Protein AF-A0AAE3AUC3-F1 (afdb_monomer)

Radius of gyration: 30.13 Å; Cα contacts (8 Å, |Δi|>4): 179; chains: 1; bounding box: 60×24×80 Å

Solvent-accessible surface area (backbone atoms only — not comparable to full-atom values): 9272 Å² total; per-residue (Å²): 114,66,72,62,54,52,50,55,54,51,52,56,56,68,71,42,58,72,69,59,41,50,52,51,46,46,51,52,28,49,52,53,26,50,54,51,38,54,54,52,43,53,52,50,49,52,50,49,51,52,52,50,50,57,39,58,75,57,42,48,75,45,80,39,54,76,81,29,50,72,49,77,51,80,55,98,59,35,36,40,39,40,34,24,40,73,86,69,46,83,76,46,74,52,72,43,42,59,86,53,22,42,80,76,44,80,51,83,49,94,98,45,81,20,37,40,35,36,30,54,51,72,50,75,65,58,46,50,49,49,51,52,48,54,52,45,53,68,46,42,54,63,52,43,48,50,51,28,51,53,50,36,50,53,54,52,53,54,58,57,64,77,53,78,81,84,121

Mean predicted aligned error: 11.22 Å

Organism: NCBI:txid2981770

Secondary structure (DSSP, 8-state):
-HHHHHHHHHHHHHSS-HHHHHHHHHHHHHHHHHHHHHHHHHHHHHHHHHHHHHHHTT-EEEEEPTT-EEEEEE-SSEEEEEEE-TTS-EEEEEEEETTTEEEEEEE--TTS-EEEEEEEPPPHHHHHHHHHHHHHHHHHHHHHHHHHHHHHHHHHHHHHHT-TT--

Foldseek 3Di:
DVVVVVVVVVVVLVPDDLVVNLVVLLVVLQVVLVVVLVVLLVVLVVVLVVLVVVQVVVKDKAKAPQCKDKDWDDDPFKIWIFTADNVRDTDDIDMQGNVFKDFPDQDDDHPDTTMTIITTDDDPVRVVSSVVSVVVSVVSNVVSSVVSVVVSVVVSVVVVVVCPPPD

Nearest PDB structures (foldseek):
  6j9f-assembly1_J  TM=6.320E-01  e=5.589E-01  Xipdecavirus Xp10
  5xy3-assembly1_H  TM=3.516E-01  e=2.232E-01  Trichomonas vaginalis
  7l7i-assembly1_E  TM=4.337E-01  e=1.150E+00  Homo sapiens
  4tsz-assembly1_C  TM=2.568E-01  e=1.077E+00  Pseudomonas aeruginosa

pLDDT: mean 81.32, std 14.13, range [41.72, 96.0]

Structure (mmCIF, N/CA/C/O backbone):
data_AF-A0AAE3AUC3-F1
#
_entry.id   AF-A0AAE3AUC3-F1
#
loop_
_atom_site.group_PDB
_atom_site.id
_atom_site.type_symbol
_atom_site.label_atom_id
_atom_site.label_alt_id
_atom_site.label_comp_id
_atom_site.label_asym_id
_atom_site.label_entity_id
_atom_site.label_seq_id
_atom_site.pdbx_PDB_ins_code
_atom_site.Cartn_x
_atom_site.Cartn_y
_atom_site.Cartn_z
_atom_site.occupancy
_atom_site.B_iso_or_equiv
_atom_site.auth_seq_id
_atom_site.auth_comp_id
_atom_site.auth_asym_id
_atom_site.auth_atom_id
_atom_site.pdbx_PDB_model_num
ATOM 1 N N . MET A 1 1 ? 2.594 -13.308 -47.583 1.00 48.94 1 MET A N 1
ATOM 2 C CA . MET A 1 1 ? 2.542 -11.834 -47.760 1.00 48.94 1 MET A CA 1
ATOM 3 C C . MET A 1 1 ? 3.297 -11.061 -46.661 1.00 48.94 1 MET A C 1
ATOM 5 O O . MET A 1 1 ? 3.919 -10.054 -46.978 1.00 48.94 1 MET A O 1
ATOM 9 N N . GLU A 1 2 ? 3.350 -11.538 -45.407 1.00 52.38 2 GLU A N 1
ATOM 10 C CA . GLU A 1 2 ? 4.115 -10.899 -44.308 1.00 52.38 2 GLU A CA 1
ATOM 11 C C . GLU A 1 2 ? 5.634 -10.794 -44.532 1.00 52.38 2 GLU A C 1
ATOM 13 O O . GLU A 1 2 ? 6.213 -9.737 -44.279 1.00 52.38 2 GLU A O 1
ATOM 18 N N . LYS A 1 3 ? 6.291 -11.841 -45.060 1.00 47.44 3 LYS A N 1
ATOM 19 C CA . LYS A 1 3 ? 7.745 -11.818 -45.342 1.00 47.44 3 LYS A CA 1
ATOM 20 C C . LYS A 1 3 ? 8.148 -10.688 -46.305 1.00 47.44 3 LYS A C 1
ATOM 22 O O . LYS A 1 3 ? 9.167 -10.035 -46.093 1.00 47.44 3 LYS A O 1
ATOM 27 N N . LEU A 1 4 ? 7.314 -10.401 -47.308 1.00 52.44 4 LEU A N 1
ATOM 28 C CA . LEU A 1 4 ? 7.523 -9.312 -48.275 1.00 52.44 4 LEU A CA 1
ATOM 29 C C . LEU A 1 4 ? 7.300 -7.920 -47.657 1.00 52.44 4 LEU A C 1
ATOM 31 O O . LEU A 1 4 ? 8.013 -6.978 -47.997 1.00 52.44 4 LEU A O 1
ATOM 35 N N . LYS A 1 5 ? 6.352 -7.779 -46.718 1.00 51.50 5 LYS A N 1
ATOM 36 C CA . LYS A 1 5 ? 6.091 -6.512 -46.008 1.00 51.50 5 LYS A CA 1
ATOM 37 C C . LYS A 1 5 ? 7.209 -6.185 -45.008 1.00 51.50 5 LYS A C 1
ATOM 39 O O . LYS A 1 5 ? 7.649 -5.040 -44.947 1.00 51.50 5 LYS A O 1
ATOM 44 N N . ARG A 1 6 ? 7.727 -7.203 -44.305 1.00 50.38 6 ARG A N 1
ATOM 45 C CA . ARG A 1 6 ? 8.889 -7.099 -43.402 1.00 50.38 6 ARG A CA 1
ATOM 46 C C . ARG A 1 6 ? 10.151 -6.669 -44.156 1.00 50.38 6 ARG A C 1
ATOM 48 O O . ARG A 1 6 ? 10.842 -5.766 -43.701 1.00 50.38 6 ARG A O 1
ATOM 55 N N . SER A 1 7 ? 10.390 -7.247 -45.336 1.00 55.59 7 SER A N 1
ATOM 56 C CA . SER A 1 7 ? 11.494 -6.884 -46.240 1.00 55.59 7 SER A CA 1
ATOM 57 C C . SER A 1 7 ? 11.435 -5.416 -46.693 1.00 55.59 7 SER A C 1
ATOM 59 O O . SER A 1 7 ? 12.438 -4.711 -46.617 1.00 55.59 7 SER A O 1
ATOM 61 N N . ARG A 1 8 ? 10.258 -4.914 -47.091 1.00 55.47 8 ARG A N 1
ATOM 62 C CA . ARG A 1 8 ? 10.095 -3.519 -47.540 1.00 55.47 8 ARG A CA 1
ATOM 63 C C . ARG A 1 8 ? 10.310 -2.494 -46.419 1.00 55.47 8 ARG A C 1
ATOM 65 O O . ARG A 1 8 ? 10.911 -1.451 -46.660 1.00 55.47 8 ARG A O 1
ATOM 72 N N . LEU A 1 9 ? 9.847 -2.793 -45.202 1.00 58.62 9 LEU A N 1
ATOM 73 C CA . LEU A 1 9 ? 10.024 -1.942 -44.015 1.00 58.62 9 LEU A CA 1
ATOM 74 C C . LEU A 1 9 ? 11.488 -1.902 -43.551 1.00 58.62 9 LEU A C 1
ATOM 76 O O . LEU A 1 9 ? 12.013 -0.825 -43.277 1.00 58.62 9 LEU A O 1
ATOM 80 N N . PHE A 1 10 ? 12.165 -3.055 -43.539 1.00 57.31 10 PHE A N 1
ATOM 81 C CA . PHE A 1 10 ? 13.597 -3.142 -43.238 1.00 57.31 10 PHE A CA 1
ATOM 82 C C . PHE A 1 10 ? 14.450 -2.397 -44.268 1.00 57.31 10 PHE A C 1
ATOM 84 O O . PHE A 1 10 ? 15.336 -1.644 -43.874 1.00 57.31 10 PHE A O 1
ATOM 91 N N . ASN A 1 11 ? 14.143 -2.532 -45.563 1.00 57.75 11 ASN A N 1
ATOM 92 C CA . ASN A 1 11 ? 14.858 -1.813 -46.621 1.00 57.75 11 ASN A CA 1
ATOM 93 C C . ASN A 1 11 ? 14.695 -0.289 -46.498 1.00 57.75 11 ASN A C 1
ATOM 95 O O . ASN A 1 11 ? 15.664 0.437 -46.695 1.00 57.75 11 ASN A O 1
ATOM 99 N N . ARG A 1 12 ? 13.513 0.201 -46.092 1.00 57.50 12 ARG A N 1
ATOM 100 C CA . ARG A 1 12 ? 13.266 1.637 -45.854 1.00 57.50 12 ARG A CA 1
ATOM 101 C C . ARG A 1 12 ? 14.000 2.182 -44.625 1.00 57.50 12 ARG A C 1
ATOM 103 O O . ARG A 1 12 ? 14.461 3.315 -44.654 1.00 57.50 12 ARG A O 1
ATOM 110 N N . LEU A 1 13 ? 14.122 1.386 -43.560 1.00 57.47 13 LEU A N 1
ATOM 111 C CA . LEU A 1 13 ? 14.904 1.742 -42.367 1.00 57.47 13 LEU A CA 1
ATOM 112 C C . LEU A 1 13 ? 16.415 1.741 -42.640 1.00 57.47 13 LEU A C 1
ATOM 114 O O . LEU A 1 13 ? 17.151 2.466 -41.978 1.00 57.47 13 LEU A O 1
ATOM 118 N N . ASN A 1 14 ? 16.877 0.928 -43.593 1.00 55.19 14 ASN A N 1
ATOM 119 C CA . ASN A 1 14 ? 18.283 0.869 -44.000 1.00 55.19 14 ASN A CA 1
ATOM 120 C C . ASN A 1 14 ? 18.684 2.003 -44.955 1.00 55.19 14 ASN A C 1
ATOM 122 O O . ASN A 1 14 ? 19.855 2.348 -45.012 1.00 55.19 14 ASN A O 1
ATOM 126 N N . SER A 1 15 ? 17.730 2.592 -45.684 1.00 55.91 15 SER A N 1
ATOM 127 C CA . SER A 1 15 ? 17.974 3.726 -46.586 1.00 55.91 15 SER A CA 1
ATOM 128 C C . SER A 1 15 ? 17.893 5.097 -45.900 1.00 55.91 15 SER A C 1
ATOM 130 O O . SER A 1 15 ? 18.028 6.122 -46.562 1.00 55.91 15 SER A O 1
ATOM 132 N N . MET A 1 16 ? 17.601 5.149 -44.595 1.00 62.12 16 MET A N 1
ATOM 133 C CA . MET A 1 16 ? 17.554 6.404 -43.840 1.00 62.12 16 MET A CA 1
ATOM 134 C C . MET A 1 16 ? 18.954 6.829 -43.399 1.00 62.12 16 MET A C 1
ATOM 136 O O . MET A 1 16 ? 19.777 5.999 -43.024 1.00 62.12 16 MET A O 1
ATOM 140 N N . SER A 1 17 ? 19.194 8.145 -43.368 1.00 68.44 17 SER A N 1
ATOM 141 C CA . SER A 1 17 ? 20.403 8.708 -42.762 1.00 68.44 17 SER A CA 1
ATOM 142 C C . SER A 1 17 ? 20.597 8.160 -41.343 1.00 68.44 17 SER A C 1
ATOM 144 O O . SER A 1 17 ? 19.634 8.040 -40.578 1.00 68.44 17 SER A O 1
ATOM 146 N N . ILE A 1 18 ? 21.852 7.884 -40.983 1.00 72.06 18 ILE A N 1
ATOM 147 C CA . ILE A 1 18 ? 22.298 7.385 -39.671 1.00 72.06 18 ILE A CA 1
ATOM 148 C C . ILE A 1 18 ? 21.599 8.117 -38.512 1.00 72.06 18 ILE A C 1
ATOM 150 O O . ILE A 1 18 ? 21.161 7.479 -37.554 1.00 72.06 18 ILE A O 1
ATOM 154 N N . ARG A 1 19 ? 21.412 9.441 -38.633 1.00 73.75 19 ARG A N 1
ATOM 155 C CA . ARG A 1 19 ? 20.738 10.277 -37.626 1.00 73.75 19 ARG A CA 1
ATOM 156 C C . ARG A 1 19 ? 19.262 9.918 -37.441 1.00 73.75 19 ARG A C 1
ATOM 158 O O . ARG A 1 19 ? 18.812 9.760 -36.313 1.00 73.75 19 ARG A O 1
ATOM 165 N N . MET A 1 20 ? 18.512 9.748 -38.529 1.00 78.12 20 MET A N 1
ATOM 166 C CA . MET A 1 20 ? 17.088 9.401 -38.447 1.00 78.12 20 MET A CA 1
ATOM 167 C C . MET A 1 20 ? 16.869 7.957 -37.999 1.00 78.12 20 MET A C 1
ATOM 169 O O . MET A 1 20 ? 15.926 7.683 -37.262 1.00 78.12 20 MET A O 1
ATOM 173 N N . SER A 1 21 ? 17.759 7.043 -38.396 1.00 76.88 21 SER A N 1
ATOM 174 C CA . SER A 1 21 ? 17.747 5.667 -37.895 1.00 76.88 21 SER A CA 1
ATOM 175 C C . SER A 1 21 ? 17.935 5.657 -36.374 1.00 76.88 21 SER A C 1
ATOM 177 O O . SER A 1 21 ? 17.105 5.093 -35.665 1.00 76.88 21 SER A O 1
ATOM 179 N N . PHE A 1 22 ? 18.940 6.371 -35.852 1.00 81.50 22 PHE A N 1
ATOM 180 C CA . PHE A 1 22 ? 19.175 6.478 -34.408 1.00 81.50 22 PHE A CA 1
ATOM 181 C C . PHE A 1 22 ? 17.960 7.023 -33.645 1.00 81.50 22 PHE A C 1
ATOM 183 O O 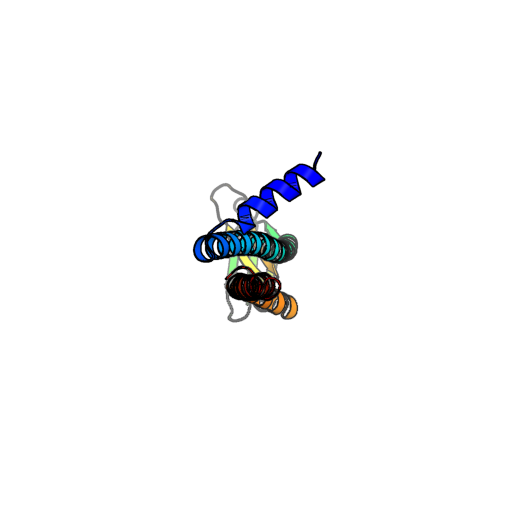. PHE A 1 22 ? 17.542 6.420 -32.659 1.00 81.50 22 PHE A O 1
ATOM 190 N N . VAL A 1 23 ? 17.355 8.114 -34.130 1.00 84.56 23 VAL A N 1
ATOM 191 C CA . VAL A 1 23 ? 16.156 8.710 -33.515 1.00 84.56 23 VAL A CA 1
ATOM 192 C C . VAL A 1 23 ? 15.003 7.708 -33.460 1.00 84.56 23 VAL A C 1
ATOM 194 O O . VAL A 1 23 ? 14.351 7.581 -32.427 1.00 84.56 23 VAL A O 1
ATOM 197 N N . LEU A 1 24 ? 14.772 6.943 -34.531 1.00 84.00 24 LEU A N 1
ATOM 198 C CA . LEU A 1 24 ? 13.731 5.916 -34.537 1.00 84.00 24 LEU A CA 1
ATOM 199 C C . LEU A 1 24 ? 14.026 4.789 -33.540 1.00 84.00 24 LEU A C 1
ATOM 201 O O . LEU A 1 24 ? 13.134 4.418 -32.780 1.00 84.00 24 LEU A O 1
ATOM 205 N N . TYR A 1 25 ? 15.258 4.271 -33.495 1.00 83.56 25 TYR A N 1
ATOM 206 C CA . TYR A 1 25 ? 15.645 3.249 -32.511 1.00 83.56 25 TYR A CA 1
ATOM 207 C C . TYR A 1 25 ? 15.465 3.750 -31.073 1.00 83.56 25 TYR A C 1
ATOM 209 O O . TYR A 1 25 ? 14.915 3.022 -30.247 1.00 83.56 25 TYR A O 1
ATOM 217 N N . ALA A 1 26 ? 15.847 4.998 -30.794 1.00 87.62 26 ALA A N 1
ATOM 218 C CA . ALA A 1 26 ? 15.678 5.615 -29.483 1.00 87.62 26 ALA A CA 1
ATOM 219 C C . ALA A 1 26 ? 14.198 5.746 -29.097 1.00 87.62 26 ALA A C 1
ATOM 221 O O . ALA A 1 26 ? 13.825 5.363 -27.991 1.00 87.62 26 ALA A O 1
ATOM 222 N N . LEU A 1 27 ? 13.340 6.208 -30.015 1.00 89.94 27 LEU A N 1
ATOM 223 C CA . LEU A 1 27 ? 11.897 6.328 -29.776 1.00 89.94 27 LEU A CA 1
ATOM 224 C C . LEU A 1 27 ? 11.236 4.966 -29.532 1.00 89.94 27 LEU A C 1
ATOM 226 O O . LEU A 1 27 ? 10.446 4.828 -28.599 1.00 89.94 27 LEU A O 1
ATOM 230 N N . PHE A 1 28 ? 11.578 3.944 -30.323 1.00 88.44 28 PHE A N 1
ATOM 231 C CA . PHE A 1 28 ? 11.058 2.590 -30.115 1.00 88.44 28 PHE A CA 1
ATOM 232 C C . PHE A 1 28 ? 11.532 1.992 -28.789 1.00 88.44 28 PHE A C 1
ATOM 234 O O . PHE A 1 28 ? 10.730 1.404 -28.065 1.00 88.44 28 PHE A O 1
ATOM 241 N N . SER A 1 29 ? 12.809 2.165 -28.446 1.00 90.06 29 SER A N 1
ATOM 242 C CA . SER A 1 29 ? 13.355 1.682 -27.178 1.00 90.06 29 SER A CA 1
ATOM 243 C C . SER A 1 29 ? 12.701 2.379 -25.987 1.00 90.06 29 SER A C 1
ATOM 245 O O . SER A 1 29 ? 12.315 1.725 -25.017 1.00 90.06 29 SER A O 1
ATOM 247 N N . LEU A 1 30 ? 12.512 3.698 -26.073 1.00 92.19 30 LEU A N 1
ATOM 248 C CA . LEU A 1 30 ? 11.820 4.479 -25.054 1.00 92.19 30 LEU A CA 1
ATOM 249 C C . LEU A 1 30 ? 10.385 3.979 -24.858 1.00 92.19 30 LEU A C 1
ATOM 251 O O . LEU A 1 30 ? 9.979 3.728 -23.728 1.00 92.19 30 LEU A O 1
ATOM 255 N N . LEU A 1 31 ? 9.645 3.770 -25.949 1.00 94.19 31 LEU A N 1
ATOM 256 C CA . LEU A 1 31 ? 8.267 3.284 -25.903 1.00 94.19 31 LEU A CA 1
ATOM 257 C C . LEU A 1 31 ? 8.176 1.897 -25.250 1.00 94.19 31 LEU A C 1
ATOM 259 O O . LEU A 1 31 ? 7.336 1.683 -24.380 1.00 94.19 31 LEU A O 1
ATOM 263 N N . ILE A 1 32 ? 9.078 0.978 -25.605 1.00 92.75 32 ILE A N 1
ATOM 264 C CA . ILE A 1 32 ? 9.162 -0.346 -24.970 1.00 92.75 32 ILE A CA 1
ATOM 265 C C . ILE A 1 32 ? 9.499 -0.213 -23.479 1.00 92.75 32 ILE A C 1
ATOM 267 O O . ILE A 1 32 ? 8.863 -0.858 -22.648 1.00 92.75 32 ILE A O 1
ATOM 271 N N . GLY A 1 33 ? 10.459 0.648 -23.128 1.00 92.88 33 GLY A N 1
ATOM 272 C CA . GLY A 1 33 ? 10.844 0.911 -21.741 1.00 92.88 33 GLY A CA 1
ATOM 273 C C . GLY A 1 33 ? 9.674 1.425 -20.902 1.00 92.88 33 GLY A C 1
ATOM 274 O O . GLY A 1 33 ? 9.430 0.906 -19.819 1.00 92.88 33 GLY A O 1
ATOM 275 N N . ILE A 1 34 ? 8.894 2.372 -21.432 1.00 94.94 34 ILE A N 1
ATOM 276 C CA . ILE A 1 34 ? 7.696 2.906 -20.769 1.00 94.94 34 ILE A CA 1
ATOM 277 C C . ILE A 1 34 ? 6.649 1.808 -20.551 1.00 94.94 34 ILE A C 1
ATOM 279 O O . ILE A 1 34 ? 6.105 1.703 -19.454 1.00 94.94 34 ILE A O 1
ATOM 283 N N . ILE A 1 35 ? 6.390 0.962 -21.553 1.00 95.69 35 ILE A N 1
ATOM 284 C CA . ILE A 1 35 ? 5.441 -0.157 -21.418 1.00 95.69 35 ILE A CA 1
ATOM 285 C C . ILE A 1 35 ? 5.881 -1.109 -20.296 1.00 95.69 35 ILE A C 1
ATOM 287 O O . ILE A 1 35 ? 5.060 -1.509 -19.470 1.00 95.69 35 ILE A O 1
ATOM 291 N N . ILE A 1 36 ? 7.176 -1.438 -20.232 1.00 94.56 36 ILE A N 1
ATOM 292 C CA . ILE A 1 36 ? 7.736 -2.289 -19.175 1.00 94.56 36 ILE A CA 1
ATOM 293 C C . ILE A 1 36 ? 7.598 -1.614 -17.804 1.00 94.56 36 ILE A C 1
ATOM 295 O O . ILE A 1 36 ? 7.161 -2.266 -16.857 1.00 94.56 36 ILE A O 1
ATOM 299 N N . CYS A 1 37 ? 7.905 -0.316 -17.693 1.00 95.56 37 CYS A N 1
ATOM 300 C CA . CYS A 1 37 ? 7.722 0.443 -16.452 1.00 95.56 37 CYS A CA 1
ATOM 301 C C . CYS A 1 37 ? 6.277 0.369 -15.957 1.00 95.56 37 CYS A C 1
ATOM 303 O O . CYS A 1 37 ? 6.051 0.015 -14.804 1.00 95.56 37 CYS A O 1
ATOM 305 N N . ILE A 1 38 ? 5.302 0.661 -16.827 1.00 95.50 38 ILE A N 1
ATOM 306 C CA . ILE A 1 38 ? 3.876 0.633 -16.473 1.00 95.50 38 ILE A CA 1
ATOM 307 C C . ILE A 1 38 ? 3.486 -0.751 -15.958 1.00 95.50 38 ILE A C 1
ATOM 309 O O . ILE A 1 38 ? 2.810 -0.857 -14.934 1.00 95.50 38 ILE A O 1
ATOM 313 N N . PHE A 1 39 ? 3.927 -1.813 -16.635 1.00 96.00 39 PHE A N 1
ATOM 314 C CA . PHE A 1 39 ? 3.625 -3.179 -16.223 1.00 96.00 39 PHE A CA 1
ATOM 315 C C . PHE A 1 39 ? 4.203 -3.512 -14.839 1.00 96.00 39 PHE A C 1
ATOM 317 O O . PHE A 1 39 ? 3.480 -4.029 -13.985 1.00 96.00 39 PHE A O 1
ATOM 324 N N . LEU A 1 40 ? 5.478 -3.18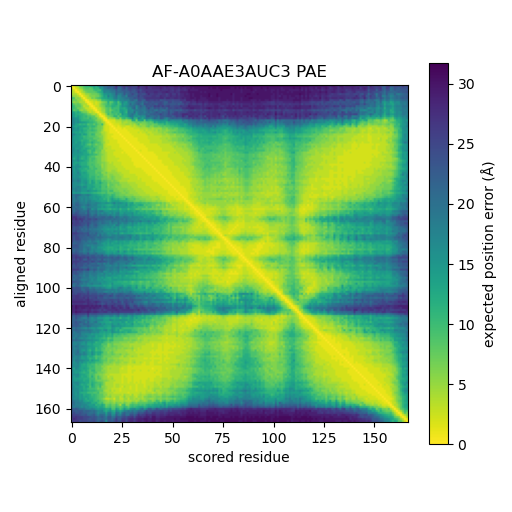8 -14.604 1.00 94.12 40 LEU A N 1
ATOM 325 C CA . LEU A 1 40 ? 6.158 -3.458 -13.335 1.00 94.12 40 LEU A CA 1
ATOM 326 C C . LEU A 1 40 ? 5.550 -2.658 -12.179 1.00 94.12 40 LEU A C 1
ATOM 328 O O . LEU A 1 40 ? 5.222 -3.246 -11.151 1.00 94.12 40 LEU A O 1
ATOM 332 N N . ILE A 1 41 ? 5.325 -1.355 -12.369 1.00 94.31 41 ILE A N 1
ATOM 333 C CA . ILE A 1 41 ? 4.680 -0.490 -11.371 1.00 94.31 41 ILE A CA 1
ATOM 334 C C . ILE A 1 41 ? 3.282 -1.025 -11.046 1.00 94.31 41 ILE A C 1
ATOM 336 O O . ILE A 1 41 ? 2.956 -1.237 -9.885 1.00 94.31 41 ILE A O 1
ATOM 340 N N . SER A 1 42 ? 2.490 -1.376 -12.064 1.00 94.25 42 SER A N 1
ATOM 341 C CA . SER A 1 42 ? 1.147 -1.939 -11.860 1.00 94.25 42 SER A CA 1
ATOM 342 C C . SER A 1 42 ? 1.165 -3.268 -11.097 1.00 94.25 42 SER A C 1
ATOM 344 O O . SER A 1 42 ? 0.196 -3.618 -10.424 1.00 94.25 42 SER A O 1
ATOM 346 N N . MET A 1 43 ? 2.218 -4.076 -11.241 1.00 93.56 43 MET A N 1
ATOM 347 C CA . MET A 1 43 ? 2.369 -5.318 -10.479 1.00 93.56 43 MET A CA 1
ATOM 348 C C . MET A 1 43 ? 2.689 -5.027 -9.009 1.00 93.56 43 MET A C 1
ATOM 350 O O . MET A 1 43 ? 2.050 -5.599 -8.126 1.00 93.56 43 MET A O 1
ATOM 354 N N . VAL A 1 44 ? 3.639 -4.126 -8.753 1.00 93.94 44 VAL A N 1
ATOM 355 C CA . VAL A 1 44 ? 4.024 -3.713 -7.398 1.00 93.94 44 VAL A CA 1
ATOM 356 C C . VAL A 1 44 ? 2.851 -3.046 -6.679 1.00 93.94 44 VAL A C 1
ATOM 358 O O . VAL A 1 44 ? 2.531 -3.429 -5.555 1.00 93.94 44 VAL A O 1
ATOM 361 N N . ASP A 1 45 ? 2.151 -2.125 -7.340 1.00 92.75 45 ASP A N 1
ATOM 362 C CA . ASP A 1 45 ? 0.992 -1.428 -6.775 1.00 92.75 45 ASP A CA 1
ATOM 363 C C . ASP A 1 45 ? -0.127 -2.395 -6.409 1.00 92.75 45 ASP A C 1
ATOM 365 O O . ASP A 1 45 ? -0.666 -2.324 -5.307 1.00 92.75 45 ASP A O 1
ATOM 369 N N . ARG A 1 46 ? -0.432 -3.365 -7.281 1.00 93.19 46 ARG A N 1
ATOM 370 C CA . ARG A 1 46 ? -1.418 -4.409 -6.967 1.00 93.19 46 ARG A CA 1
ATOM 371 C C . ARG A 1 46 ? -1.045 -5.195 -5.720 1.00 93.19 46 ARG A C 1
ATOM 373 O O . ARG A 1 46 ? -1.923 -5.499 -4.917 1.00 93.19 46 ARG A O 1
ATOM 380 N N . TYR A 1 47 ? 0.236 -5.504 -5.537 1.00 92.12 47 TYR A N 1
ATOM 381 C CA . TYR A 1 47 ? 0.684 -6.194 -4.335 1.00 92.12 47 TYR A CA 1
ATOM 382 C C . TYR A 1 47 ? 0.507 -5.326 -3.083 1.00 92.12 47 TYR A C 1
ATOM 384 O O . TYR A 1 47 ? -0.041 -5.801 -2.090 1.00 92.12 47 TYR A O 1
ATOM 392 N N . ARG A 1 48 ? 0.924 -4.053 -3.131 1.00 90.62 48 ARG A N 1
ATOM 393 C CA . ARG A 1 48 ? 0.781 -3.114 -2.004 1.00 90.62 48 ARG A CA 1
ATOM 394 C C . ARG A 1 48 ? -0.684 -2.892 -1.628 1.00 90.62 48 ARG A C 1
ATOM 396 O O . ARG A 1 48 ? -1.033 -2.945 -0.454 1.00 90.62 48 ARG A O 1
ATOM 403 N N . ILE A 1 49 ? -1.552 -2.729 -2.624 1.00 90.19 49 ILE A N 1
ATOM 404 C CA . ILE A 1 49 ? -3.001 -2.601 -2.434 1.00 90.19 49 ILE A CA 1
ATOM 405 C C . ILE A 1 49 ? -3.582 -3.870 -1.803 1.00 90.19 49 ILE A C 1
ATOM 407 O O . ILE A 1 49 ? -4.323 -3.785 -0.830 1.00 90.19 49 ILE A O 1
ATOM 411 N N . ASN A 1 50 ? -3.220 -5.054 -2.304 1.00 91.81 50 ASN A N 1
ATOM 412 C CA . ASN A 1 50 ? -3.699 -6.313 -1.735 1.00 91.81 50 ASN A CA 1
ATOM 413 C C . ASN A 1 50 ? -3.228 -6.512 -0.285 1.00 91.81 50 ASN A C 1
ATOM 415 O O . ASN A 1 50 ? -3.966 -7.042 0.544 1.00 91.81 50 ASN A O 1
ATOM 419 N N . LEU A 1 51 ? -2.011 -6.063 0.033 1.00 88.12 51 LEU A N 1
ATOM 420 C CA . LEU A 1 51 ? -1.514 -6.053 1.402 1.00 88.12 51 LEU A CA 1
ATOM 421 C C . LEU A 1 51 ? -2.348 -5.111 2.278 1.00 88.12 51 LEU A C 1
ATOM 423 O O . LEU A 1 51 ? -2.771 -5.533 3.345 1.00 88.12 51 LEU A O 1
ATOM 427 N N . ASN A 1 52 ? -2.659 -3.896 1.822 1.00 87.81 52 ASN A N 1
ATOM 428 C CA . ASN A 1 52 ? -3.546 -2.985 2.555 1.00 87.81 52 ASN A CA 1
ATOM 429 C C . ASN A 1 52 ? -4.930 -3.611 2.794 1.00 87.81 52 ASN A C 1
ATOM 431 O O . ASN A 1 52 ? -5.372 -3.671 3.940 1.00 87.81 52 ASN A O 1
ATOM 435 N N . TYR A 1 53 ? -5.556 -4.183 1.760 1.00 88.06 53 TYR A N 1
ATOM 436 C CA . TYR A 1 53 ? -6.858 -4.848 1.888 1.00 88.06 53 TYR A CA 1
ATOM 437 C C . TYR A 1 53 ? -6.845 -6.028 2.860 1.00 88.06 53 TYR A C 1
ATOM 439 O O . TYR A 1 53 ? -7.820 -6.256 3.572 1.00 88.06 53 TYR A O 1
ATOM 447 N N . LYS A 1 54 ? -5.744 -6.786 2.930 1.00 89.88 54 LYS A N 1
ATOM 448 C CA . LYS A 1 54 ? -5.592 -7.857 3.924 1.00 89.88 54 LYS A CA 1
ATOM 449 C C . LYS A 1 54 ? -5.738 -7.316 5.348 1.00 89.88 54 LYS A C 1
ATOM 451 O O . LYS A 1 54 ? -6.389 -7.971 6.152 1.00 89.88 54 LYS A O 1
ATOM 456 N N . TYR A 1 55 ? -5.133 -6.170 5.658 1.00 86.94 55 TYR A N 1
ATOM 457 C CA . TYR A 1 55 ? -5.220 -5.578 6.995 1.00 86.94 55 TYR A CA 1
ATOM 458 C C . TYR A 1 55 ? -6.565 -4.890 7.226 1.00 86.94 55 TYR A C 1
ATOM 460 O O . TYR A 1 55 ? -7.106 -5.035 8.316 1.00 86.94 55 TYR A O 1
ATOM 468 N N . GLU A 1 56 ? -7.140 -4.228 6.216 1.00 85.62 56 GLU A N 1
ATOM 469 C CA . GLU A 1 56 ? -8.503 -3.673 6.296 1.00 85.62 56 GLU A CA 1
ATOM 470 C C . GLU A 1 56 ? -9.538 -4.754 6.620 1.00 85.62 56 GLU A C 1
ATOM 472 O O . GLU A 1 56 ? -10.350 -4.573 7.514 1.00 85.62 56 GLU A O 1
ATOM 477 N N . ASN A 1 57 ? -9.450 -5.931 5.997 1.00 87.56 57 ASN A N 1
ATOM 478 C CA . ASN A 1 57 ? -10.348 -7.052 6.300 1.00 87.56 57 ASN A CA 1
ATOM 479 C C . ASN A 1 57 ? -10.129 -7.671 7.693 1.00 87.56 57 ASN A C 1
ATOM 481 O O . ASN A 1 57 ? -10.940 -8.480 8.138 1.00 87.56 57 ASN A O 1
ATOM 485 N N . MET A 1 58 ? -9.023 -7.341 8.363 1.00 88.19 58 MET A N 1
ATOM 486 C CA . MET A 1 58 ? -8.768 -7.714 9.756 1.00 88.19 58 MET A CA 1
ATOM 487 C C . MET A 1 58 ? -9.211 -6.616 10.729 1.00 88.19 58 MET A C 1
ATOM 489 O O . MET A 1 58 ? -8.979 -6.761 11.933 1.00 88.19 58 MET A O 1
ATOM 493 N N . SER A 1 59 ? -9.802 -5.517 10.242 1.00 86.06 59 SER A N 1
ATOM 494 C CA . SER A 1 59 ? -10.314 -4.476 11.121 1.00 86.06 59 SER A CA 1
ATOM 495 C C . SE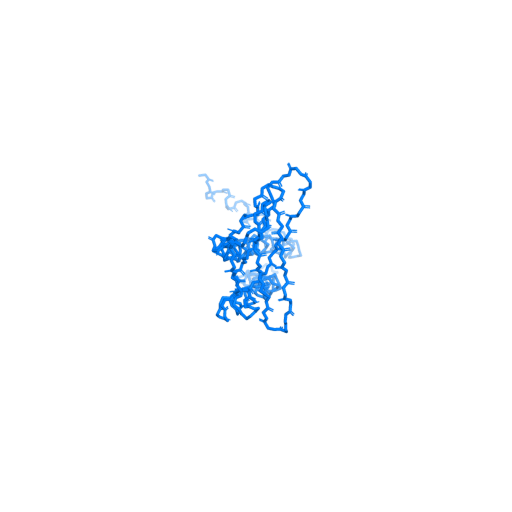R A 1 59 ? -11.423 -5.035 12.006 1.00 86.06 59 SER A C 1
ATOM 497 O O . SER A 1 59 ? -12.236 -5.874 11.612 1.00 86.06 59 SER A O 1
ATOM 499 N N . THR A 1 60 ? -11.413 -4.597 13.258 1.00 85.88 60 THR A N 1
ATOM 500 C CA . THR A 1 60 ? -12.460 -4.911 14.220 1.00 85.88 60 THR A CA 1
ATOM 501 C C . THR A 1 60 ? -13.278 -3.658 14.441 1.00 85.88 60 THR A C 1
ATOM 503 O O . THR A 1 60 ? -12.748 -2.608 14.810 1.00 85.88 60 THR A O 1
ATOM 506 N N . ARG A 1 61 ? -14.582 -3.772 14.209 1.00 87.75 61 ARG A N 1
ATOM 507 C CA . ARG A 1 61 ? -15.534 -2.688 14.400 1.00 87.75 61 ARG A CA 1
ATOM 508 C C . ARG A 1 61 ? -16.314 -2.902 15.690 1.00 87.75 61 ARG A C 1
ATOM 510 O O . ARG A 1 61 ? -16.913 -3.956 15.887 1.00 87.75 61 ARG A O 1
ATOM 517 N N . TYR A 1 62 ? -16.326 -1.879 16.534 1.00 86.94 62 TYR A N 1
ATOM 518 C CA . TYR A 1 62 ? -17.103 -1.827 17.764 1.00 86.94 62 TYR A CA 1
ATOM 519 C C . TYR A 1 62 ? -18.232 -0.819 17.589 1.00 86.94 62 TYR A C 1
ATOM 521 O O . TYR A 1 62 ? -17.994 0.389 17.550 1.00 86.94 62 TYR A O 1
ATOM 529 N N . ASP A 1 63 ? -19.458 -1.315 17.453 1.00 86.75 63 ASP A N 1
ATOM 530 C CA . ASP A 1 63 ? -20.633 -0.461 17.319 1.00 86.75 63 ASP A CA 1
ATOM 531 C C . ASP A 1 63 ? -21.011 0.168 18.666 1.00 86.75 63 ASP A C 1
ATOM 533 O O . ASP A 1 63 ? -21.061 -0.492 19.706 1.00 86.75 63 ASP A O 1
ATOM 537 N N . ILE A 1 64 ? -21.299 1.463 18.631 1.00 85.50 64 ILE A N 1
ATOM 538 C CA . ILE A 1 64 ? -21.863 2.228 19.735 1.00 85.50 64 ILE A CA 1
ATOM 539 C C . ILE A 1 64 ? -23.381 2.266 19.501 1.00 85.50 64 ILE A C 1
ATOM 541 O O . ILE A 1 64 ? -23.823 2.677 18.421 1.00 85.50 64 ILE A O 1
ATOM 545 N N . PRO A 1 65 ? -24.198 1.835 20.476 1.00 84.38 65 PRO A N 1
ATOM 546 C CA . PRO A 1 65 ? -25.649 1.833 20.331 1.00 84.38 65 PRO A CA 1
ATOM 547 C C . PRO A 1 65 ? -26.186 3.251 20.105 1.00 84.38 65 PRO A C 1
ATOM 549 O O . PRO A 1 65 ? -25.568 4.235 20.514 1.00 84.38 65 PRO A O 1
ATOM 552 N N . GLU A 1 66 ? -27.353 3.371 19.471 1.00 81.38 66 GLU A N 1
ATOM 553 C CA . GLU A 1 66 ? -28.004 4.668 19.254 1.00 81.38 66 GLU A CA 1
ATOM 554 C C . GLU A 1 66 ? -28.222 5.398 20.585 1.00 81.38 66 GLU A C 1
ATOM 556 O O . GLU A 1 66 ? -28.784 4.831 21.519 1.00 81.38 66 GLU A O 1
ATOM 561 N N . ASN A 1 67 ? -27.778 6.656 20.675 1.00 80.81 67 ASN A N 1
ATOM 562 C CA . ASN A 1 67 ? -27.759 7.457 21.911 1.00 80.81 67 ASN A CA 1
ATOM 563 C C . ASN A 1 67 ? -26.918 6.861 23.059 1.00 80.81 67 ASN A C 1
ATOM 565 O O . ASN A 1 67 ? -27.026 7.306 24.202 1.00 80.81 67 ASN A O 1
ATOM 569 N N . GLY A 1 68 ? -26.095 5.853 22.771 1.00 80.44 68 GLY A N 1
ATOM 570 C CA . GLY A 1 68 ? -25.041 5.388 23.657 1.00 80.44 68 GLY A CA 1
ATOM 571 C C . GLY A 1 68 ? -23.896 6.389 23.743 1.00 80.44 68 GLY A C 1
ATOM 572 O O . GLY A 1 68 ? -23.864 7.417 23.064 1.00 80.44 68 GLY A O 1
ATOM 573 N N . SER A 1 69 ? -22.924 6.075 24.587 1.00 84.12 69 SER A N 1
ATOM 574 C CA . SER A 1 69 ? -21.724 6.896 24.747 1.00 84.12 69 SER A CA 1
ATOM 575 C C . SER A 1 69 ? -20.491 6.016 24.859 1.00 84.12 69 SER A C 1
ATOM 577 O O . SER A 1 69 ? -20.590 4.812 25.092 1.00 84.12 69 SER A O 1
ATOM 579 N N . PHE A 1 70 ? -19.315 6.607 24.685 1.00 88.38 70 PHE A N 1
ATOM 580 C CA . PHE A 1 70 ? -18.060 5.928 24.961 1.00 88.38 70 PHE A CA 1
ATOM 581 C C . PHE A 1 70 ? -17.127 6.841 25.747 1.00 88.38 70 PHE A C 1
ATOM 583 O O . PHE A 1 70 ? -17.212 8.067 25.667 1.00 88.38 70 PHE A O 1
ATOM 590 N N . THR A 1 71 ? -16.221 6.232 26.502 1.00 88.06 71 THR A N 1
ATOM 591 C CA . THR A 1 71 ? -15.088 6.919 27.118 1.00 88.06 71 THR A CA 1
ATOM 592 C C . THR A 1 71 ? -13.793 6.316 26.599 1.00 88.06 71 THR A C 1
ATOM 594 O O . THR A 1 71 ? -13.670 5.096 26.475 1.00 88.06 71 THR A O 1
ATOM 597 N N . ALA A 1 72 ? -12.828 7.180 26.295 1.00 89.12 72 ALA A N 1
ATOM 598 C CA . ALA A 1 72 ? -11.491 6.801 25.866 1.00 89.12 72 ALA A CA 1
ATOM 599 C C . ALA A 1 72 ? -10.479 7.311 26.895 1.00 89.12 72 ALA A C 1
ATOM 601 O O . ALA A 1 72 ? -10.376 8.510 27.153 1.00 89.12 72 ALA A O 1
ATOM 602 N N . THR A 1 73 ? -9.747 6.393 27.523 1.00 90.56 73 THR A N 1
ATOM 603 C CA . THR A 1 73 ? -8.642 6.735 28.423 1.00 90.56 73 THR A CA 1
ATOM 604 C C . THR A 1 73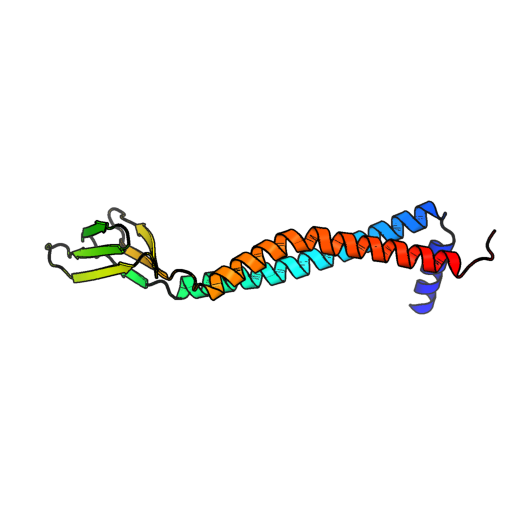 ? -7.332 6.523 27.685 1.00 90.56 73 THR A C 1
ATOM 606 O O . THR A 1 73 ? -6.912 5.381 27.477 1.00 90.56 73 THR A O 1
ATOM 609 N N . TYR A 1 74 ? -6.700 7.627 27.299 1.00 88.00 74 TYR A N 1
ATOM 610 C CA . TYR A 1 74 ? -5.450 7.630 26.548 1.00 88.00 74 TYR A CA 1
ATOM 611 C C . TYR A 1 74 ? -4.246 7.437 27.475 1.00 88.00 74 TYR A C 1
ATOM 613 O O . TYR A 1 74 ? -4.126 8.074 28.522 1.00 88.00 74 TYR A O 1
ATOM 621 N N . SER A 1 75 ? -3.336 6.560 27.068 1.00 87.50 75 SER A N 1
ATOM 622 C CA . SER A 1 75 ? -2.010 6.376 27.653 1.00 87.50 75 SER A CA 1
ATOM 623 C C . SER A 1 75 ? -0.959 6.408 26.539 1.00 87.50 75 SER A C 1
ATOM 625 O O . SER A 1 75 ? -1.305 6.473 25.361 1.00 87.50 75 SER A O 1
ATOM 627 N N . ASN A 1 76 ? 0.328 6.367 26.892 1.00 85.62 76 ASN A N 1
ATOM 628 C CA . ASN A 1 76 ? 1.409 6.470 25.905 1.00 85.62 76 ASN A CA 1
ATOM 629 C C . ASN A 1 76 ? 1.416 5.300 24.910 1.00 85.62 76 ASN A C 1
ATOM 631 O O . ASN A 1 76 ? 1.674 5.512 23.731 1.00 85.62 76 ASN A O 1
ATOM 635 N N . ASP A 1 77 ? 1.101 4.091 25.378 1.00 88.50 77 ASP A N 1
ATOM 636 C CA . ASP A 1 77 ? 1.222 2.864 24.579 1.00 88.50 77 ASP A CA 1
ATOM 637 C C . ASP A 1 77 ? -0.129 2.223 24.236 1.00 88.50 77 ASP A C 1
ATOM 639 O O . ASP A 1 77 ? -0.187 1.256 23.481 1.00 88.50 77 ASP A O 1
ATOM 643 N N . GLN A 1 78 ? -1.224 2.721 24.813 1.00 90.88 78 GLN A N 1
ATOM 644 C CA . GLN A 1 78 ? -2.541 2.116 24.647 1.00 90.88 78 GLN A CA 1
ATOM 645 C C . GLN A 1 78 ? -3.674 3.111 24.887 1.00 90.88 78 GLN A C 1
ATOM 647 O O . GLN A 1 78 ? -3.525 4.046 25.679 1.00 90.88 78 GLN A O 1
ATOM 652 N N . THR A 1 79 ? -4.839 2.825 24.313 1.00 89.75 79 THR A N 1
ATOM 653 C CA . THR A 1 79 ? -6.097 3.499 24.652 1.00 89.75 79 THR A CA 1
ATOM 654 C C . THR A 1 79 ? -7.141 2.498 25.093 1.00 89.75 79 THR A C 1
ATOM 656 O O . THR A 1 79 ? -7.433 1.526 24.400 1.00 89.75 79 THR A O 1
ATOM 659 N N . LYS A 1 80 ? -7.733 2.757 26.258 1.00 91.75 80 LYS A N 1
ATOM 660 C CA . LYS A 1 80 ? -8.812 1.934 26.803 1.00 91.75 80 LYS A CA 1
ATOM 661 C C . LYS A 1 80 ? -10.146 2.563 26.454 1.00 91.75 80 LYS A C 1
ATOM 663 O O . LYS A 1 80 ? -10.416 3.682 26.891 1.00 91.75 80 LYS A O 1
ATOM 668 N N . TYR A 1 81 ? -10.970 1.823 25.729 1.00 90.25 81 TYR A N 1
ATOM 669 C CA . TYR A 1 81 ? -12.321 2.226 25.378 1.00 90.25 81 TYR A CA 1
ATOM 670 C C . TYR A 1 81 ? -13.331 1.488 26.247 1.00 90.25 81 TYR A C 1
ATOM 672 O O . TYR A 1 81 ? -13.223 0.279 26.464 1.00 90.25 81 TYR A O 1
ATOM 680 N N . THR A 1 82 ? -14.322 2.229 26.728 1.00 91.00 82 THR A N 1
ATOM 681 C CA . THR A 1 82 ? -15.511 1.672 27.379 1.00 91.00 82 THR A CA 1
ATOM 682 C C . THR A 1 82 ? -16.735 2.231 26.672 1.00 91.00 82 THR A C 1
ATOM 684 O O . THR A 1 82 ? -16.865 3.448 26.565 1.00 91.00 82 THR A O 1
ATOM 687 N N . ILE A 1 83 ? -17.605 1.360 26.171 1.00 90.62 83 ILE A N 1
ATOM 688 C CA . ILE A 1 83 ? -18.867 1.717 25.518 1.00 90.62 83 ILE A CA 1
ATOM 689 C C . ILE A 1 83 ? -20.004 1.484 26.510 1.00 90.62 83 ILE A C 1
ATOM 691 O O . ILE A 1 83 ? -20.073 0.433 27.157 1.00 90.62 83 ILE A O 1
ATOM 695 N N . PHE A 1 84 ? -20.904 2.458 26.585 1.00 89.19 84 PHE A N 1
ATOM 696 C CA . PHE A 1 84 ? -22.071 2.467 27.451 1.00 89.19 84 PHE A CA 1
ATOM 697 C C . PHE A 1 84 ? -23.364 2.468 26.630 1.00 89.19 84 PHE A C 1
ATOM 699 O O . PHE A 1 84 ? -23.438 3.075 25.557 1.00 89.19 84 PHE A O 1
ATOM 706 N N . ASP A 1 85 ? -24.396 1.812 27.158 1.00 87.31 85 ASP A N 1
ATOM 707 C CA . ASP A 1 85 ? -25.756 1.896 26.627 1.00 87.31 85 ASP A CA 1
ATOM 708 C C . ASP A 1 85 ? -26.423 3.253 26.947 1.00 87.31 85 ASP A C 1
ATOM 710 O O . ASP A 1 85 ? -25.869 4.113 27.635 1.00 87.31 85 ASP A O 1
ATOM 714 N N . THR A 1 86 ? -27.660 3.442 26.478 1.00 86.12 86 THR A N 1
ATOM 715 C CA . THR A 1 86 ? -28.454 4.661 26.725 1.00 86.12 86 THR A CA 1
ATOM 716 C C . THR A 1 86 ? -28.823 4.879 28.196 1.00 86.12 86 THR A C 1
ATOM 718 O O . THR A 1 86 ? -29.329 5.938 28.556 1.00 86.12 86 THR A O 1
ATOM 721 N N . LYS A 1 87 ? -28.655 3.860 29.044 1.00 86.88 87 LYS A N 1
ATOM 722 C CA . LYS A 1 87 ? -28.949 3.887 30.482 1.00 86.88 87 LYS A CA 1
ATOM 723 C C . LYS A 1 87 ? -27.678 4.089 31.318 1.00 86.88 87 LYS A C 1
ATOM 725 O O . LYS A 1 87 ? -27.783 4.179 32.538 1.00 86.88 87 LYS A O 1
ATOM 730 N N . GLY A 1 88 ? -26.508 4.176 30.680 1.00 83.69 88 GLY A N 1
ATOM 731 C CA . GLY A 1 88 ? -25.210 4.313 31.334 1.00 83.69 88 GLY A CA 1
ATOM 732 C C . GLY A 1 88 ? -24.588 2.992 31.797 1.00 83.69 88 GLY A C 1
ATOM 733 O O . GLY A 1 88 ? -23.619 3.025 32.551 1.00 83.69 88 GLY A O 1
ATOM 734 N N . ASN A 1 89 ? -25.108 1.837 31.371 1.00 90.38 89 ASN A N 1
ATOM 735 C CA . ASN A 1 89 ? -24.504 0.541 31.679 1.00 90.38 89 ASN A CA 1
ATOM 736 C C . ASN A 1 89 ? -23.346 0.245 30.726 1.00 90.38 89 ASN A C 1
ATOM 738 O O . ASN A 1 89 ? -23.461 0.451 29.518 1.00 90.38 89 ASN A O 1
ATOM 742 N N . GLU A 1 90 ? -22.258 -0.305 31.256 1.00 91.06 90 GLU A N 1
ATOM 743 C CA . GLU A 1 90 ? -21.128 -0.785 30.460 1.00 91.06 90 GLU A CA 1
ATOM 744 C C . GLU A 1 90 ? -21.532 -2.012 29.632 1.00 91.06 90 GLU A C 1
ATOM 746 O O . GLU A 1 90 ? -21.981 -3.019 30.180 1.00 91.06 90 GLU A O 1
ATOM 751 N N . ILE A 1 91 ? -21.342 -1.943 28.313 1.00 90.62 91 ILE A N 1
ATOM 752 C CA . ILE A 1 91 ? -21.674 -3.043 27.391 1.00 90.62 91 ILE A CA 1
ATOM 753 C C . ILE A 1 91 ? -20.455 -3.619 26.677 1.00 90.62 91 ILE A C 1
ATOM 755 O O . ILE A 1 91 ? -20.460 -4.784 26.286 1.00 90.62 91 ILE A O 1
ATOM 759 N N . CYS A 1 92 ? -19.400 -2.825 26.498 1.00 89.38 92 CYS A N 1
ATOM 760 C CA . CYS A 1 92 ? -18.183 -3.281 25.846 1.00 89.38 92 CYS A CA 1
ATOM 761 C C . CYS A 1 92 ? -16.974 -2.546 26.410 1.00 89.38 92 CYS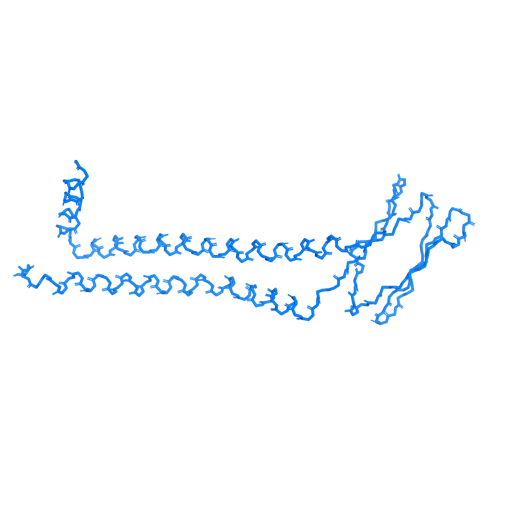 A C 1
ATOM 763 O O . CYS A 1 92 ? -17.009 -1.335 26.621 1.00 89.38 92 CYS A O 1
ATOM 765 N N . LYS A 1 93 ? -15.890 -3.284 26.628 1.00 92.06 93 LYS A N 1
ATOM 766 C CA . LYS A 1 93 ? -14.615 -2.735 27.065 1.00 92.06 93 LYS A CA 1
ATOM 767 C C . LYS A 1 93 ? -13.499 -3.421 26.309 1.00 92.06 93 LYS A C 1
ATOM 769 O O . LYS A 1 93 ? -13.378 -4.643 26.358 1.00 92.06 93 LYS A O 1
ATOM 774 N N . PHE A 1 94 ? -12.679 -2.630 25.638 1.00 90.88 94 PHE A N 1
ATOM 775 C CA . PHE A 1 94 ? -11.538 -3.128 24.886 1.00 90.88 94 PHE A CA 1
ATOM 776 C C . PHE A 1 94 ? -10.360 -2.171 25.022 1.00 90.88 94 PHE A C 1
ATOM 778 O O . PHE A 1 94 ? -10.491 -1.017 25.437 1.00 90.88 94 PHE A O 1
ATOM 785 N N . ASN A 1 95 ? -9.179 -2.694 24.735 1.00 90.38 95 ASN A N 1
ATOM 786 C CA . ASN A 1 95 ? -7.934 -1.956 24.809 1.00 90.38 95 ASN A CA 1
ATOM 787 C C . ASN A 1 95 ? -7.294 -1.982 23.434 1.00 90.38 95 ASN A C 1
ATOM 789 O O . ASN A 1 95 ? -7.212 -3.054 22.851 1.00 90.38 95 ASN A O 1
ATOM 793 N N . VAL A 1 96 ? -6.847 -0.823 22.969 1.00 88.81 96 VAL A N 1
ATOM 794 C CA . VAL A 1 96 ? -6.147 -0.655 21.701 1.00 88.81 96 VAL A CA 1
ATOM 795 C C . VAL A 1 96 ? -4.676 -0.452 22.022 1.00 88.81 96 VAL A C 1
ATOM 797 O O . VAL A 1 96 ? -4.294 0.611 22.506 1.00 88.81 96 VAL A O 1
ATOM 800 N N . ASP A 1 97 ? -3.868 -1.488 21.811 1.00 88.44 97 ASP A N 1
ATOM 801 C CA . ASP A 1 97 ? -2.412 -1.458 22.008 1.00 88.44 97 ASP A CA 1
ATOM 802 C C . ASP A 1 97 ? -1.738 -0.853 20.771 1.00 88.44 97 ASP A C 1
ATOM 804 O O . ASP A 1 97 ? -1.717 -1.475 19.709 1.00 88.44 97 ASP A O 1
ATOM 808 N N . TYR A 1 98 ? -1.139 0.333 20.905 1.00 84.94 98 TYR A N 1
ATOM 809 C CA . TYR A 1 98 ? -0.550 1.072 19.785 1.00 84.94 98 TYR A CA 1
ATOM 810 C C . TYR A 1 98 ? 0.611 0.351 19.099 1.00 84.94 98 TYR A C 1
ATOM 812 O O . TYR A 1 98 ? 0.948 0.683 17.959 1.00 84.94 98 TYR A O 1
ATOM 820 N N . GLN A 1 99 ? 1.223 -0.652 19.735 1.00 82.94 99 GLN A N 1
ATOM 821 C CA . GLN A 1 99 ? 2.222 -1.480 19.063 1.00 82.94 99 GLN A CA 1
ATOM 822 C C . GLN A 1 99 ? 1.591 -2.486 18.099 1.00 82.94 99 GLN A C 1
ATOM 824 O O . GLN A 1 99 ? 2.220 -2.867 17.109 1.00 82.94 99 GLN A O 1
ATOM 829 N N . LYS A 1 100 ? 0.352 -2.908 18.357 1.00 82.88 100 LYS A N 1
ATOM 830 C CA . LYS A 1 100 ? -0.326 -3.981 17.617 1.00 82.88 100 LYS A CA 1
ATOM 831 C C . LYS A 1 100 ? -1.426 -3.480 16.704 1.00 82.88 100 LYS A C 1
ATOM 833 O O . LYS A 1 100 ? -1.658 -4.085 15.665 1.00 82.88 100 LYS A O 1
ATOM 838 N N . GLU A 1 101 ? -2.083 -2.398 17.070 1.00 86.06 101 GLU A N 1
ATOM 839 C CA . GLU A 1 101 ? -3.304 -1.918 16.446 1.00 86.06 101 GLU A CA 1
ATOM 840 C C . GLU A 1 101 ? -3.447 -0.412 16.642 1.00 86.06 101 GLU A C 1
ATOM 842 O O . GLU A 1 101 ? -2.798 0.203 17.487 1.00 86.06 101 GLU A O 1
ATOM 847 N N . ARG A 1 102 ? -4.273 0.210 15.812 1.00 81.38 102 ARG A N 1
ATOM 848 C CA . ARG A 1 102 ? -4.523 1.646 15.849 1.00 81.38 102 ARG A CA 1
ATOM 849 C C . ARG A 1 102 ? -6.011 1.918 15.661 1.00 81.38 102 ARG A C 1
ATOM 851 O O . ARG A 1 102 ? -6.639 1.245 14.839 1.00 81.38 102 ARG A O 1
ATOM 858 N N . PRO A 1 103 ? -6.579 2.904 16.372 1.00 76.56 103 PRO A N 1
ATOM 859 C CA . PRO A 1 103 ? -7.916 3.374 16.058 1.00 76.56 103 PRO A CA 1
ATOM 860 C C . PRO A 1 103 ? -7.843 4.115 14.717 1.00 76.56 103 PRO A C 1
ATOM 862 O O . PRO A 1 103 ? -6.996 4.991 14.533 1.00 76.56 103 PRO A O 1
ATOM 865 N N . VAL A 1 104 ? -8.667 3.718 13.751 1.00 67.75 104 VAL A N 1
ATOM 866 C CA . VAL A 1 104 ? -8.699 4.345 12.419 1.00 67.75 104 VAL A CA 1
ATOM 867 C C . VAL A 1 104 ? -9.758 5.432 12.373 1.00 67.75 104 VAL A C 1
ATOM 869 O O . VAL A 1 104 ? -9.491 6.520 11.870 1.00 67.75 104 VAL A O 1
ATOM 872 N N . HIS A 1 105 ? -10.936 5.155 12.930 1.00 68.31 105 HIS A N 1
ATOM 873 C CA . HIS A 1 105 ? -12.054 6.084 12.906 1.00 68.31 105 HIS A CA 1
ATOM 874 C C . HIS A 1 105 ? -12.871 6.023 14.197 1.00 68.31 105 HIS A C 1
ATOM 876 O O . HIS A 1 105 ? -13.241 4.944 14.662 1.00 68.31 105 HIS A O 1
ATOM 882 N N . GLU A 1 106 ? -13.194 7.204 14.722 1.00 64.88 106 GLU A N 1
ATOM 883 C CA . GLU A 1 106 ? -14.188 7.431 15.770 1.00 64.88 106 GLU A CA 1
ATOM 884 C C . GLU A 1 106 ? -15.291 8.310 15.157 1.00 64.88 106 GLU A C 1
ATOM 886 O O . GLU A 1 106 ? -15.160 9.533 15.086 1.00 64.88 106 GLU A O 1
ATOM 891 N N . TYR A 1 107 ? -16.355 7.700 14.627 1.00 62.75 107 TYR A N 1
ATOM 892 C CA . TYR A 1 107 ? -17.469 8.452 14.039 1.00 62.75 107 TYR A CA 1
ATOM 893 C C . TYR A 1 107 ? -18.578 8.633 15.069 1.00 62.75 107 TYR A C 1
ATOM 895 O O . TYR A 1 107 ? -19.227 7.660 15.445 1.00 62.75 107 TYR A O 1
ATOM 903 N N . VAL A 1 108 ? -18.823 9.881 15.481 1.00 59.56 108 VAL A N 1
ATOM 904 C CA . VAL A 1 108 ? -19.961 10.260 16.331 1.00 59.56 108 VAL A CA 1
ATOM 905 C C . VAL A 1 108 ? -20.883 11.162 15.527 1.00 59.56 108 VAL A C 1
ATOM 907 O O . VAL A 1 108 ? -20.591 12.340 15.321 1.00 59.56 108 VAL A O 1
ATOM 910 N N . TYR A 1 109 ? -21.997 10.609 15.057 1.00 58.91 109 TYR A N 1
ATOM 911 C CA . TYR A 1 109 ? -23.018 11.370 14.343 1.00 58.91 109 TYR A CA 1
ATOM 912 C C . TYR A 1 109 ? -24.293 11.456 15.182 1.00 58.91 109 TYR A C 1
ATOM 914 O O . TYR A 1 109 ? -24.763 10.429 15.678 1.00 58.91 109 TYR A O 1
ATOM 922 N N . PRO A 1 110 ? -24.918 12.642 15.296 1.00 54.94 110 PRO A N 1
ATOM 923 C CA . PRO A 1 110 ? -26.275 12.716 15.812 1.00 54.94 110 PRO A CA 1
ATOM 924 C C . PRO A 1 110 ? -27.197 11.891 14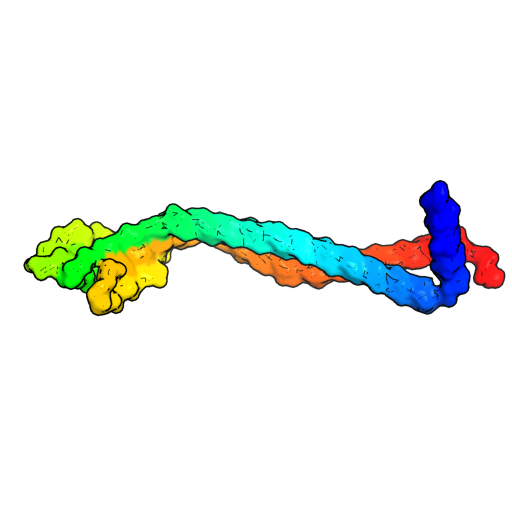.898 1.00 54.94 110 PRO A C 1
ATOM 926 O O . PRO A 1 110 ? -27.200 12.056 13.675 1.00 54.94 110 PRO A O 1
ATOM 929 N N . ASN A 1 111 ? -27.965 10.982 15.499 1.00 55.00 111 ASN A N 1
ATOM 930 C CA . ASN A 1 111 ? -28.955 10.120 14.840 1.00 55.00 111 ASN A CA 1
ATOM 931 C C . ASN A 1 111 ? -28.408 9.063 13.851 1.00 55.00 111 ASN A C 1
ATOM 933 O O . ASN A 1 111 ? -29.163 8.617 12.991 1.00 55.00 111 ASN A O 1
ATOM 937 N N . HIS A 1 112 ? -27.132 8.660 13.933 1.00 60.88 112 HIS A N 1
ATOM 938 C CA . HIS A 1 112 ? -26.591 7.518 13.168 1.00 60.88 112 HIS A CA 1
ATOM 939 C C . HIS A 1 112 ? -25.811 6.558 14.079 1.00 60.88 112 HIS A C 1
ATOM 941 O O . HIS A 1 112 ? -25.333 6.951 15.146 1.00 60.88 112 HIS A O 1
ATOM 947 N N . VAL A 1 113 ? -25.649 5.305 13.635 1.00 60.53 113 VAL A N 1
ATOM 948 C CA . VAL A 1 113 ? -24.831 4.293 14.323 1.00 60.53 113 VAL A CA 1
ATOM 949 C C . VAL A 1 113 ? -23.388 4.789 14.392 1.00 60.53 113 VAL A C 1
ATOM 951 O O . VAL A 1 113 ? -22.698 4.879 13.375 1.00 60.53 113 VAL A O 1
ATOM 954 N N . SER A 1 114 ? -22.957 5.145 15.599 1.00 75.38 114 SER A N 1
ATOM 955 C CA . SER A 1 114 ? -21.578 5.533 15.882 1.00 75.38 114 SER A CA 1
ATOM 956 C C . SER A 1 114 ? -20.752 4.258 16.059 1.00 75.38 114 SER A C 1
ATOM 958 O O . SER A 1 114 ? -21.270 3.260 16.549 1.00 75.38 114 SER A O 1
ATOM 960 N N . TYR A 1 115 ? -19.496 4.230 15.625 1.00 82.12 115 TYR A N 1
ATOM 961 C CA . TYR A 1 115 ? -18.644 3.049 15.795 1.00 82.12 115 TYR A CA 1
ATOM 962 C C . TYR A 1 115 ? -17.175 3.438 15.907 1.00 82.12 115 TYR A C 1
ATOM 964 O O . TYR A 1 115 ? -16.756 4.495 15.427 1.00 82.12 115 TYR A O 1
ATOM 972 N N . ILE A 1 116 ? -16.408 2.561 16.547 1.00 84.50 116 ILE A N 1
ATOM 973 C CA . ILE A 1 116 ? -14.956 2.654 16.665 1.00 84.50 116 ILE A CA 1
ATOM 974 C C . ILE A 1 116 ? -14.364 1.535 15.818 1.00 84.50 116 ILE A C 1
ATOM 976 O O . ILE A 1 116 ? -14.629 0.357 16.063 1.00 84.50 116 ILE A O 1
ATOM 980 N N . GLU A 1 117 ? -13.582 1.898 14.808 1.00 86.44 117 GLU A N 1
ATOM 981 C CA . GLU A 1 117 ? -12.873 0.934 13.970 1.00 86.44 117 GLU A CA 1
ATOM 982 C C . GLU A 1 117 ? -11.408 0.844 14.389 1.00 86.44 117 GLU A C 1
ATOM 984 O O . GLU A 1 117 ? -10.681 1.841 14.397 1.00 86.44 117 GLU A O 1
ATOM 989 N N . VAL A 1 118 ? -10.974 -0.367 14.726 1.00 86.88 118 VAL A N 1
ATOM 990 C CA . VAL A 1 118 ? -9.610 -0.673 15.151 1.00 86.88 118 VAL A CA 1
ATOM 991 C C . VAL A 1 118 ? -8.952 -1.536 14.087 1.00 86.88 118 VAL A C 1
ATOM 993 O O . VAL A 1 118 ? -9.452 -2.606 13.742 1.00 86.88 118 VAL A O 1
ATOM 996 N N . LEU A 1 119 ? -7.822 -1.073 13.562 1.00 87.81 119 LEU A N 1
ATOM 997 C CA . LEU A 1 119 ? -7.076 -1.765 12.519 1.00 87.81 119 LEU A CA 1
ATOM 998 C C . LEU A 1 119 ? -5.758 -2.293 13.080 1.00 87.81 119 LEU A C 1
ATOM 1000 O O . LEU A 1 119 ? -5.015 -1.522 13.696 1.00 87.81 119 LEU A O 1
ATOM 1004 N N . PRO A 1 120 ? -5.407 -3.562 12.825 1.00 87.50 120 PRO A N 1
ATOM 1005 C CA . PRO A 1 120 ? -4.096 -4.066 13.186 1.00 87.50 120 PRO A CA 1
ATOM 1006 C C . PRO A 1 120 ? -2.996 -3.329 12.414 1.00 87.50 120 PRO A C 1
ATOM 1008 O O . PRO A 1 120 ? -3.105 -3.039 11.220 1.00 87.50 120 PRO A O 1
ATOM 1011 N N . ASN A 1 121 ? -1.895 -3.051 13.101 1.00 85.25 121 ASN A N 1
ATOM 1012 C CA . ASN A 1 121 ? -0.691 -2.515 12.495 1.00 85.25 121 ASN A CA 1
ATOM 1013 C C . ASN A 1 121 ? 0.008 -3.586 11.660 1.00 85.25 121 ASN A C 1
ATOM 1015 O O . ASN A 1 121 ? -0.054 -4.785 11.941 1.00 85.25 121 ASN A O 1
ATOM 1019 N N . PHE A 1 122 ? 0.749 -3.133 10.651 1.00 84.25 122 PHE A N 1
ATOM 1020 C CA . PHE A 1 122 ? 1.552 -4.026 9.829 1.00 84.25 122 PHE A CA 1
ATOM 1021 C C . PHE A 1 122 ? 2.588 -4.745 10.683 1.00 84.25 122 PHE A C 1
ATOM 1023 O O . PHE A 1 122 ? 3.329 -4.118 11.444 1.00 84.25 122 PHE A O 1
ATOM 1030 N N . THR A 1 123 ? 2.695 -6.061 10.499 1.00 85.69 123 THR A N 1
ATOM 1031 C CA . THR A 1 123 ? 3.799 -6.817 11.096 1.00 85.69 123 THR A CA 1
ATOM 1032 C C . THR A 1 123 ? 5.135 -6.244 10.623 1.00 85.69 123 THR A C 1
ATOM 1034 O O . THR A 1 123 ? 5.240 -5.708 9.518 1.00 85.69 123 THR A O 1
ATOM 1037 N N . SER A 1 124 ? 6.200 -6.390 11.417 1.00 85.69 124 SER A N 1
ATOM 1038 C CA . SER A 1 124 ? 7.529 -5.882 11.041 1.00 85.69 124 SER A CA 1
ATOM 1039 C C . SER A 1 124 ? 7.980 -6.363 9.658 1.00 85.69 124 SER A C 1
ATOM 1041 O O . SER A 1 124 ? 8.609 -5.604 8.927 1.00 85.69 124 SER A O 1
ATOM 1043 N N . ARG A 1 125 ? 7.623 -7.600 9.278 1.00 87.44 125 ARG A N 1
ATOM 1044 C CA . ARG A 1 125 ? 7.906 -8.153 7.945 1.00 87.44 125 ARG A CA 1
ATOM 1045 C C . ARG A 1 125 ? 7.085 -7.464 6.860 1.00 87.44 125 ARG A C 1
ATOM 1047 O O . ARG A 1 125 ? 7.671 -6.985 5.897 1.00 87.44 125 ARG A O 1
ATOM 1054 N N . ASP A 1 126 ? 5.770 -7.364 7.028 1.00 88.25 126 ASP A N 1
ATOM 1055 C CA . ASP A 1 126 ? 4.888 -6.752 6.026 1.00 88.25 126 ASP A CA 1
ATOM 1056 C C . ASP A 1 126 ? 5.183 -5.253 5.853 1.00 88.25 126 ASP A C 1
ATOM 1058 O O . ASP A 1 126 ? 5.165 -4.747 4.736 1.00 88.25 126 ASP A O 1
ATOM 1062 N N . ARG A 1 127 ? 5.574 -4.556 6.928 1.00 86.69 127 ARG A N 1
ATOM 1063 C CA . ARG A 1 127 ? 6.046 -3.164 6.875 1.00 86.69 127 ARG A CA 1
ATOM 1064 C C . ARG A 1 127 ? 7.352 -3.015 6.093 1.00 86.69 127 ARG A C 1
ATOM 1066 O O . ARG A 1 127 ? 7.498 -2.070 5.321 1.00 86.69 127 ARG A O 1
ATOM 1073 N N . LEU A 1 128 ? 8.305 -3.930 6.287 1.00 89.00 128 LEU A N 1
ATOM 1074 C CA . LEU A 1 128 ? 9.541 -3.950 5.499 1.00 89.00 128 L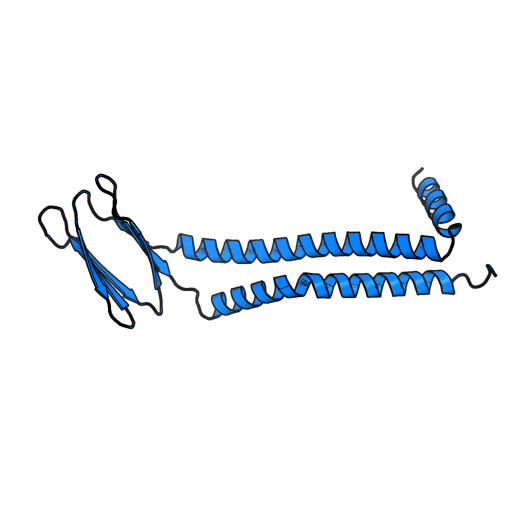EU A CA 1
ATOM 1075 C C . LEU A 1 128 ? 9.249 -4.233 4.025 1.00 89.00 128 LEU A C 1
ATOM 1077 O O . LEU A 1 128 ? 9.828 -3.578 3.166 1.00 89.00 128 LEU A O 1
ATOM 1081 N N . ILE A 1 129 ? 8.337 -5.165 3.738 1.00 89.50 129 ILE A N 1
ATOM 1082 C CA . ILE A 1 129 ? 7.917 -5.486 2.372 1.00 89.50 129 ILE A CA 1
ATOM 1083 C C . ILE A 1 129 ? 7.247 -4.273 1.722 1.00 89.50 129 ILE A C 1
ATOM 1085 O O . ILE A 1 129 ? 7.650 -3.902 0.625 1.00 89.50 129 ILE A O 1
ATOM 1089 N N . ASP A 1 130 ? 6.292 -3.611 2.382 1.00 89.00 130 ASP A N 1
ATOM 1090 C CA . ASP A 1 130 ? 5.636 -2.420 1.822 1.00 89.00 130 ASP A CA 1
ATOM 1091 C C . ASP A 1 130 ? 6.636 -1.288 1.543 1.00 89.00 130 ASP A C 1
ATOM 1093 O O . ASP A 1 130 ? 6.626 -0.699 0.462 1.00 89.00 130 ASP A O 1
ATOM 1097 N N . SER A 1 131 ? 7.565 -1.043 2.472 1.00 89.31 131 SER A N 1
ATOM 1098 C CA . SER A 1 131 ? 8.622 -0.039 2.306 1.00 89.31 131 SER A CA 1
ATOM 1099 C C . SER A 1 131 ? 9.588 -0.384 1.165 1.00 89.31 131 SER A C 1
ATOM 1101 O O . SER A 1 131 ? 9.920 0.468 0.333 1.00 89.31 131 SER A O 1
ATOM 1103 N N . ALA A 1 132 ? 10.006 -1.650 1.072 1.00 91.94 132 ALA A N 1
ATOM 1104 C CA . ALA A 1 132 ? 10.867 -2.131 -0.003 1.00 91.94 132 ALA A CA 1
ATOM 1105 C C . ALA A 1 132 ? 10.175 -2.021 -1.368 1.00 91.94 132 ALA A C 1
ATOM 1107 O O . ALA A 1 132 ? 10.791 -1.569 -2.331 1.00 91.94 132 ALA A O 1
ATOM 1108 N N . LEU A 1 133 ? 8.888 -2.368 -1.449 1.00 91.50 133 LEU A N 1
ATOM 1109 C CA . LEU A 1 133 ? 8.079 -2.240 -2.662 1.00 91.50 133 LEU A CA 1
ATOM 1110 C C . LEU A 1 133 ? 7.851 -0.775 -3.051 1.00 91.50 133 LEU A C 1
ATOM 1112 O O . LEU A 1 133 ? 7.964 -0.431 -4.225 1.00 91.50 133 LEU A O 1
ATOM 1116 N N . GLY A 1 134 ? 7.599 0.106 -2.080 1.00 89.81 134 GLY A N 1
ATOM 1117 C CA . GLY A 1 134 ? 7.520 1.549 -2.311 1.00 89.81 134 GLY A CA 1
ATOM 1118 C C . GLY A 1 134 ? 8.827 2.117 -2.874 1.00 89.81 134 GLY A C 1
ATOM 1119 O O . GLY A 1 134 ? 8.812 2.854 -3.859 1.00 89.81 134 GLY A O 1
ATOM 1120 N N . SER A 1 135 ? 9.963 1.703 -2.310 1.00 91.88 135 SER A N 1
ATOM 1121 C CA . SER A 1 135 ? 11.296 2.087 -2.795 1.00 91.88 135 SER A CA 1
ATOM 1122 C C . SER A 1 135 ? 11.574 1.539 -4.198 1.00 91.88 135 SER A C 1
ATOM 1124 O O . SER A 1 135 ? 12.092 2.251 -5.059 1.00 91.88 135 SER A O 1
ATOM 1126 N N . LEU A 1 136 ? 11.179 0.288 -4.457 1.00 92.75 136 LEU A N 1
ATOM 1127 C CA . LEU A 1 136 ? 11.301 -0.347 -5.766 1.00 92.75 136 LEU A CA 1
ATOM 1128 C C . LEU A 1 136 ? 10.509 0.417 -6.834 1.00 92.75 136 LEU A C 1
ATOM 1130 O O . LEU A 1 136 ? 11.044 0.661 -7.911 1.00 92.75 136 LEU A O 1
ATOM 1134 N N . ASN A 1 137 ? 9.283 0.857 -6.533 1.00 92.56 137 ASN A N 1
ATOM 1135 C CA . ASN A 1 137 ? 8.468 1.657 -7.455 1.00 92.56 137 ASN A CA 1
ATOM 1136 C C . ASN A 1 137 ? 9.165 2.940 -7.913 1.00 92.56 137 ASN A C 1
ATOM 1138 O O . ASN A 1 137 ? 9.142 3.265 -9.100 1.00 92.56 137 ASN A O 1
ATOM 1142 N N . ILE A 1 138 ? 9.827 3.640 -6.991 1.00 91.94 138 ILE A N 1
ATOM 1143 C CA . ILE A 1 138 ? 10.587 4.857 -7.304 1.00 91.94 138 ILE A CA 1
ATOM 1144 C C . ILE A 1 138 ? 11.802 4.519 -8.184 1.00 91.94 138 ILE A C 1
ATOM 1146 O O . ILE A 1 138 ? 12.131 5.261 -9.110 1.00 91.94 138 ILE A O 1
ATOM 1150 N N . ALA A 1 139 ? 12.451 3.380 -7.933 1.00 93.69 139 ALA A N 1
ATOM 1151 C CA . ALA A 1 139 ? 13.650 2.955 -8.649 1.00 93.69 139 ALA A CA 1
ATOM 1152 C C . ALA A 1 139 ? 13.379 2.328 -10.034 1.00 93.69 139 ALA A C 1
ATOM 1154 O O . ALA A 1 139 ? 14.255 2.373 -10.899 1.00 93.69 139 ALA A O 1
ATOM 1155 N N . ILE A 1 140 ? 12.189 1.764 -10.283 1.00 93.06 140 ILE A N 1
ATOM 1156 C CA . ILE A 1 140 ? 11.854 1.072 -11.543 1.00 93.06 140 ILE A CA 1
ATOM 1157 C C . ILE A 1 140 ? 12.046 1.985 -12.759 1.00 93.06 140 ILE A C 1
ATOM 1159 O O . ILE A 1 140 ? 12.689 1.578 -13.726 1.00 93.06 140 ILE A O 1
ATOM 1163 N N . ILE A 1 141 ? 11.536 3.219 -12.713 1.00 92.31 141 ILE A N 1
ATOM 1164 C CA . ILE A 1 141 ? 11.594 4.150 -13.850 1.00 92.31 141 ILE A CA 1
ATOM 1165 C C . ILE A 1 141 ? 13.043 4.449 -14.271 1.00 92.31 141 ILE A C 1
ATOM 1167 O O . ILE A 1 141 ? 13.379 4.181 -15.428 1.00 92.31 141 ILE A O 1
ATOM 1171 N N . PRO A 1 142 ? 13.932 4.962 -13.394 1.00 94.06 142 PRO A N 1
ATOM 1172 C CA . PRO A 1 142 ? 15.299 5.274 -13.801 1.00 94.06 142 PRO A CA 1
ATOM 1173 C C . PRO A 1 142 ? 16.083 4.029 -14.232 1.00 94.06 142 PRO A C 1
ATOM 1175 O O . PRO A 1 142 ? 16.844 4.104 -15.197 1.00 94.06 142 PRO A O 1
ATOM 1178 N N . ILE A 1 143 ? 15.879 2.876 -13.585 1.00 94.19 143 ILE A N 1
ATOM 1179 C CA . ILE A 1 143 ? 16.581 1.631 -13.932 1.00 94.19 143 ILE A CA 1
ATOM 1180 C C . ILE A 1 143 ? 16.162 1.138 -15.320 1.00 94.19 143 ILE A C 1
ATOM 1182 O O . ILE A 1 143 ? 17.012 0.921 -16.185 1.00 94.19 143 ILE A O 1
ATOM 1186 N N . VAL A 1 144 ? 14.859 0.989 -15.563 1.00 94.44 144 VAL A N 1
ATOM 1187 C CA . VAL A 1 144 ? 14.343 0.440 -16.825 1.00 94.44 144 VAL A CA 1
ATOM 1188 C C . VAL A 1 144 ? 14.639 1.377 -17.995 1.00 94.44 144 VAL A C 1
ATOM 1190 O O . VAL A 1 144 ? 15.035 0.907 -19.064 1.00 94.44 144 VAL A O 1
ATOM 1193 N N . LEU A 1 145 ? 14.520 2.696 -17.805 1.00 91.56 145 LEU A N 1
ATOM 1194 C CA . LEU A 1 145 ? 14.874 3.664 -18.846 1.00 91.56 145 LEU A CA 1
ATOM 1195 C C . LEU A 1 145 ? 16.379 3.649 -19.154 1.00 91.56 145 LEU A C 1
ATOM 1197 O O . LEU A 1 145 ? 16.753 3.690 -20.327 1.00 91.56 145 LEU A O 1
ATOM 1201 N N . SER A 1 146 ? 17.239 3.506 -18.139 1.00 93.06 146 SER A N 1
ATOM 1202 C CA . SER A 1 146 ? 18.692 3.385 -18.338 1.00 93.06 146 SER A CA 1
ATOM 1203 C C . SER A 1 146 ? 19.054 2.116 -19.113 1.00 93.06 146 SER A C 1
ATOM 1205 O O . SER A 1 146 ? 19.805 2.177 -20.087 1.00 93.06 146 SER A O 1
ATOM 1207 N N . ILE A 1 147 ? 18.473 0.969 -18.741 1.00 92.56 147 ILE A N 1
ATOM 1208 C CA . ILE A 1 147 ? 18.674 -0.305 -19.451 1.00 92.56 147 ILE A CA 1
ATOM 1209 C C . ILE A 1 147 ? 18.182 -0.191 -20.895 1.00 92.56 147 ILE A C 1
ATOM 1211 O O . ILE A 1 147 ? 18.891 -0.589 -21.818 1.00 92.56 147 ILE A O 1
ATOM 1215 N N . SER A 1 148 ? 17.006 0.406 -21.108 1.00 91.69 148 SER A N 1
ATOM 1216 C CA . SER A 1 148 ? 16.467 0.644 -22.448 1.00 91.69 148 SER A CA 1
ATOM 1217 C C . SER A 1 148 ? 17.432 1.469 -23.304 1.00 91.69 148 SER A C 1
ATOM 1219 O O . SER A 1 148 ? 17.728 1.098 -24.440 1.00 91.69 148 SER A O 1
ATOM 1221 N N . MET A 1 149 ? 18.007 2.539 -22.752 1.00 89.94 149 MET A N 1
ATOM 1222 C CA . MET A 1 149 ? 18.977 3.366 -23.467 1.00 89.94 149 MET A CA 1
ATOM 1223 C C . MET A 1 149 ? 20.251 2.587 -23.830 1.00 89.94 149 MET A C 1
ATOM 1225 O O . MET A 1 149 ? 20.703 2.651 -24.975 1.00 89.94 149 MET A O 1
ATOM 1229 N N . ILE A 1 150 ? 20.796 1.795 -22.901 1.00 91.38 150 ILE A N 1
ATOM 1230 C CA . ILE A 1 150 ? 21.970 0.940 -23.149 1.00 91.38 150 ILE A CA 1
ATOM 1231 C C . ILE A 1 150 ? 21.669 -0.086 -24.250 1.00 91.38 150 ILE A C 1
ATOM 1233 O O . ILE A 1 150 ? 22.481 -0.278 -25.163 1.00 91.38 150 ILE A O 1
ATOM 1237 N N . CYS A 1 151 ? 20.492 -0.716 -24.215 1.00 87.12 151 CYS A N 1
ATOM 1238 C CA . CYS A 1 151 ? 20.052 -1.639 -25.256 1.00 87.12 151 CYS A CA 1
ATOM 1239 C C . CYS A 1 151 ? 19.961 -0.942 -26.618 1.00 87.12 151 CYS A C 1
ATOM 1241 O O . CYS A 1 151 ? 20.515 -1.452 -27.593 1.00 87.12 151 CYS A O 1
ATOM 1243 N N . CYS A 1 152 ? 19.331 0.234 -26.688 1.00 88.12 152 CYS A N 1
ATOM 1244 C CA . CYS A 1 152 ? 19.224 1.023 -27.915 1.00 88.12 152 CYS A CA 1
ATOM 1245 C C . CYS A 1 152 ? 20.598 1.285 -28.544 1.00 88.12 152 CYS A C 1
ATOM 1247 O O . CYS A 1 152 ? 20.806 1.013 -29.729 1.00 88.12 152 CYS A O 1
ATOM 1249 N N . VAL A 1 153 ? 21.547 1.769 -27.739 1.00 86.62 153 VAL A N 1
ATOM 1250 C CA . VAL A 1 153 ? 22.916 2.064 -28.178 1.00 86.62 153 VAL A CA 1
ATOM 1251 C C . VAL A 1 153 ? 23.609 0.794 -28.675 1.00 86.62 153 VAL A C 1
ATOM 1253 O O . VAL A 1 153 ? 24.131 0.771 -29.788 1.00 86.62 153 VAL A O 1
ATOM 1256 N N . THR A 1 154 ? 23.544 -0.295 -27.910 1.00 85.88 154 THR A N 1
ATOM 1257 C CA . THR A 1 154 ? 24.195 -1.569 -28.260 1.00 85.88 154 THR A CA 1
ATOM 1258 C C . THR A 1 154 ? 23.660 -2.149 -29.573 1.00 85.88 154 THR A C 1
ATOM 1260 O O . THR A 1 154 ? 24.437 -2.557 -30.440 1.00 85.88 154 THR A O 1
ATOM 1263 N N . PHE A 1 155 ? 22.336 -2.155 -29.766 1.00 82.38 155 PHE A N 1
ATOM 1264 C CA . PHE A 1 155 ? 21.718 -2.627 -31.009 1.00 82.38 155 PHE A CA 1
ATOM 1265 C C . PHE A 1 155 ? 22.065 -1.736 -32.205 1.00 82.38 155 PHE A C 1
ATOM 1267 O O . PHE A 1 155 ? 22.338 -2.255 -33.291 1.00 82.38 155 PHE A O 1
ATOM 1274 N N . PHE A 1 156 ? 22.087 -0.416 -32.012 1.00 82.00 156 PHE A N 1
ATOM 1275 C CA . PHE A 1 156 ? 22.458 0.536 -33.056 1.00 82.00 156 PHE A CA 1
ATOM 1276 C C . PHE A 1 156 ? 23.914 0.354 -33.508 1.00 82.00 156 PHE A C 1
ATOM 1278 O O . PHE A 1 156 ? 24.174 0.240 -34.708 1.00 82.00 156 PHE A O 1
ATOM 1285 N N . TYR A 1 157 ? 24.856 0.246 -32.564 1.00 77.94 157 TYR A N 1
ATOM 1286 C CA . TYR A 1 157 ? 26.269 -0.002 -32.871 1.00 77.94 157 TYR A CA 1
ATOM 1287 C C . TYR A 1 157 ? 26.477 -1.343 -33.577 1.00 77.94 157 TYR A C 1
ATOM 1289 O O . TYR A 1 157 ? 27.148 -1.395 -34.609 1.00 77.94 157 TYR A O 1
ATOM 1297 N N . LYS A 1 158 ? 25.851 -2.420 -33.083 1.00 77.81 158 LYS A N 1
ATOM 1298 C CA . LYS A 1 158 ? 25.947 -3.748 -33.705 1.00 77.81 158 LYS A CA 1
ATOM 1299 C C . LYS A 1 158 ? 25.439 -3.748 -35.150 1.00 77.81 158 LYS A C 1
ATOM 1301 O O . LYS A 1 158 ? 26.064 -4.360 -36.012 1.00 77.81 158 LYS A O 1
ATOM 1306 N N . LYS A 1 159 ? 24.338 -3.040 -35.429 1.00 70.94 159 LYS A N 1
ATOM 1307 C CA . LYS A 1 159 ? 23.775 -2.927 -36.783 1.00 70.94 159 LYS A CA 1
ATOM 1308 C C . LYS A 1 159 ? 24.706 -2.186 -37.747 1.00 70.94 159 LYS A C 1
ATOM 1310 O O . LYS A 1 159 ? 24.851 -2.625 -38.884 1.00 70.94 159 LYS A O 1
ATOM 1315 N N . ASN A 1 160 ? 25.316 -1.082 -37.314 1.00 63.38 160 ASN A N 1
ATOM 1316 C CA . ASN A 1 160 ? 26.155 -0.263 -38.194 1.00 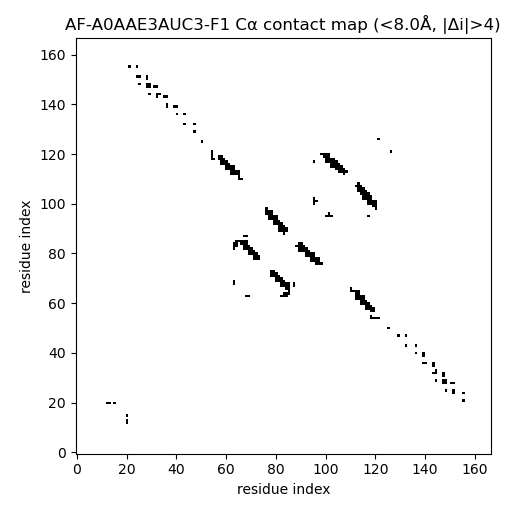63.38 160 ASN A CA 1
ATOM 1317 C C . ASN A 1 160 ? 27.534 -0.887 -38.463 1.00 63.38 160 ASN A C 1
ATOM 1319 O O . ASN A 1 160 ? 28.065 -0.700 -39.550 1.00 63.38 160 ASN A O 1
ATOM 1323 N N . TYR A 1 161 ? 28.100 -1.667 -37.534 1.00 59.31 161 TYR A N 1
ATOM 1324 C CA . TYR A 1 161 ? 29.417 -2.296 -37.736 1.00 59.31 161 TYR A CA 1
ATOM 1325 C C . TYR A 1 161 ? 29.367 -3.605 -38.548 1.00 59.31 161 TYR A C 1
ATOM 1327 O O . TYR A 1 161 ? 30.357 -3.989 -39.160 1.00 59.31 161 TYR A O 1
ATOM 1335 N N . GLN A 1 162 ? 28.218 -4.292 -38.594 1.00 53.09 162 GLN A N 1
ATOM 1336 C CA . GLN A 1 162 ? 28.038 -5.500 -39.418 1.00 53.09 162 GLN A CA 1
ATOM 1337 C C . GLN A 1 162 ? 27.840 -5.207 -40.919 1.00 53.09 162 GLN A C 1
ATOM 1339 O O . GLN A 1 162 ? 27.884 -6.138 -41.716 1.00 53.09 162 GLN A O 1
ATOM 1344 N N . ASN A 1 163 ? 27.686 -3.936 -41.314 1.00 50.72 163 ASN A N 1
ATOM 1345 C CA . ASN A 1 163 ? 27.668 -3.489 -42.711 1.00 50.72 163 ASN A CA 1
ATOM 1346 C C . ASN A 1 163 ? 28.789 -2.458 -42.975 1.00 50.72 163 ASN A C 1
ATOM 1348 O O . ASN A 1 163 ? 28.496 -1.281 -43.168 1.00 50.72 163 ASN A O 1
ATOM 1352 N N . PRO A 1 164 ? 30.073 -2.859 -43.004 1.00 44.19 164 PRO A N 1
ATOM 1353 C CA . PRO A 1 164 ? 31.184 -1.931 -43.237 1.00 44.19 164 PRO A CA 1
ATOM 1354 C C . PRO A 1 164 ? 31.3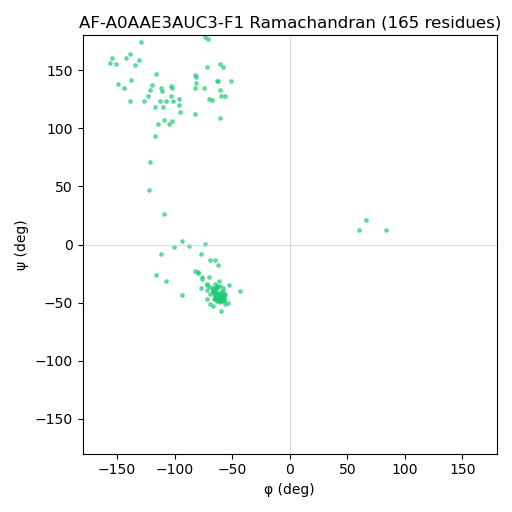21 -1.440 -44.697 1.00 44.19 164 PRO A C 1
ATOM 1356 O O . PRO A 1 164 ? 32.231 -0.676 -44.985 1.00 44.19 164 PRO A O 1
ATOM 1359 N N . LEU A 1 165 ? 30.448 -1.856 -45.627 1.00 45.06 165 LEU A N 1
ATOM 1360 C CA . LEU A 1 165 ? 30.611 -1.657 -47.082 1.00 45.06 165 LEU A CA 1
ATOM 1361 C C . LEU A 1 165 ? 29.645 -0.636 -47.721 1.00 45.06 165 LEU A C 1
ATOM 1363 O O . LEU A 1 165 ? 29.355 -0.729 -48.910 1.00 45.06 165 LEU A O 1
ATOM 1367 N N . SER A 1 166 ? 29.132 0.340 -46.969 1.00 43.53 166 SER A N 1
ATOM 1368 C CA . SER A 1 166 ? 28.417 1.488 -47.562 1.00 43.53 166 SER A CA 1
ATOM 1369 C C . SER A 1 166 ? 29.053 2.830 -47.189 1.00 43.53 166 SER A C 1
ATOM 1371 O O . SER A 1 166 ? 28.357 3.751 -46.753 1.00 43.53 166 SER A O 1
ATOM 1373 N N . TYR A 1 167 ? 30.375 2.907 -47.322 1.00 41.72 167 TYR A N 1
ATOM 1374 C CA . TYR A 1 167 ? 31.098 4.153 -47.564 1.00 41.72 167 TYR A CA 1
ATOM 1375 C C . TYR A 1 167 ? 31.697 4.097 -48.964 1.00 41.72 167 TYR A C 1
ATOM 1377 O O . TYR A 1 167 ? 32.196 3.008 -49.326 1.00 41.72 167 TYR A O 1
#

Sequence (167 aa):
MEKLKRSRLFNRLNSMSIRMSFVLYALFSLLIGIIICIFLISMVDRYRINLNYKYENMSTRYDIPENGSFTATYSNDQTKYTIFDTKGNEICKFNVDYQKERPVHEYVYPNHVSYIEVLPNFTSRDRLIDSALGSLNIAIIPIVLSISMICCVTFFYKKNYQNPLSY